Protein AF-A0A842LGU2-F1 (afdb_monomer_lite)

Radius of gyration: 15.15 Å; chains: 1; bounding box: 37×26×43 Å

Foldseek 3Di:
DDDPPPCVPVVVVLCCQQVVLVVVLVVCVVVVHDVVSNVVSVVSNVVSCVVVVPPPPDD

Sequence (59 aa):
MSESNGFTSKGFLILLIVVFPLLLLAAAVYLGSNICVTIAIITWIGIGLTILYLPHSRD

pLDDT: mean 72.16, std 12.66, range [43.59, 86.44]

Structure (mmCIF, N/CA/C/O backbone):
data_AF-A0A842LGU2-F1
#
_entry.id   AF-A0A842LGU2-F1
#
loop_
_atom_site.group_PDB
_atom_site.id
_atom_site.type_symbol
_atom_site.label_atom_id
_atom_site.label_alt_id
_atom_site.label_comp_id
_atom_site.label_asym_id
_atom_site.label_entity_id
_atom_site.label_seq_id
_atom_site.pdbx_PDB_ins_code
_atom_site.Cartn_x
_atom_site.Cartn_y
_atom_site.Cartn_z
_atom_site.occupancy
_atom_site.B_iso_or_equiv
_atom_site.auth_seq_id
_atom_site.auth_comp_id
_atom_site.auth_asym_id
_atom_site.auth_atom_id
_atom_site.pdbx_PDB_model_num
ATOM 1 N N . MET A 1 1 ? -11.623 19.278 32.404 1.00 43.59 1 MET A N 1
ATOM 2 C CA . MET A 1 1 ? -10.847 18.023 32.486 1.00 43.59 1 MET A CA 1
ATOM 3 C C . MET A 1 1 ? -11.045 17.271 31.179 1.00 43.59 1 MET A C 1
ATOM 5 O O . MET A 1 1 ? -12.147 17.293 30.657 1.00 43.59 1 MET A O 1
ATOM 9 N N . SER A 1 2 ? -9.959 16.722 30.641 1.00 43.81 2 SER A N 1
ATOM 10 C CA . SER A 1 2 ? -9.776 16.119 29.316 1.00 43.81 2 SER A CA 1
ATOM 11 C C . SER A 1 2 ? -10.854 15.148 28.832 1.00 43.81 2 SER A C 1
ATOM 13 O O . SER A 1 2 ? -11.069 14.126 29.471 1.00 43.81 2 SER A O 1
ATOM 15 N N . GLU A 1 3 ? -11.373 15.364 27.620 1.00 45.53 3 GLU A N 1
ATOM 16 C CA . GLU A 1 3 ? -12.084 14.312 26.872 1.00 45.53 3 GLU A CA 1
ATOM 17 C C . GLU A 1 3 ? -11.789 14.309 25.354 1.00 45.53 3 GLU A C 1
ATOM 19 O O . GLU A 1 3 ? -12.586 13.835 24.556 1.00 45.53 3 GLU A O 1
ATOM 24 N N . SER A 1 4 ? -10.617 14.796 24.914 1.00 46.19 4 SER A N 1
ATOM 25 C CA . SER A 1 4 ? -10.211 14.749 23.490 1.00 46.19 4 SER A CA 1
ATOM 26 C C . SER A 1 4 ? -9.151 13.688 23.148 1.00 46.19 4 SER A C 1
ATOM 28 O O . SER A 1 4 ? -8.672 13.632 22.019 1.00 46.19 4 SER A O 1
ATOM 30 N N . ASN A 1 5 ? -8.784 12.805 24.084 1.00 48.62 5 ASN A N 1
ATOM 31 C CA . ASN A 1 5 ? -7.658 11.876 23.889 1.00 48.62 5 ASN A CA 1
ATOM 32 C C . ASN A 1 5 ? -8.041 10.499 23.304 1.00 48.62 5 ASN A C 1
ATOM 34 O O . ASN A 1 5 ? -7.159 9.689 23.037 1.00 48.62 5 ASN A O 1
ATOM 38 N N . GLY A 1 6 ? -9.328 10.220 23.061 1.00 47.06 6 GLY A N 1
ATOM 39 C CA . GLY A 1 6 ? -9.781 8.940 22.487 1.00 47.06 6 GLY A CA 1
ATOM 40 C C . GLY A 1 6 ? -9.849 8.903 20.953 1.00 47.06 6 GLY A C 1
ATOM 41 O O . GLY A 1 6 ? -9.682 7.840 20.352 1.00 47.06 6 GLY A O 1
ATOM 42 N N . PHE A 1 7 ? -10.065 10.057 20.309 1.00 49.75 7 PHE A N 1
ATOM 43 C CA . PHE A 1 7 ? -10.175 10.171 18.847 1.00 49.75 7 PHE A CA 1
ATOM 44 C C . PHE A 1 7 ? -8.818 10.377 18.160 1.00 49.75 7 PHE A C 1
ATOM 46 O O . PHE A 1 7 ? -8.622 9.913 17.038 1.00 49.75 7 PHE A O 1
ATOM 53 N N . THR A 1 8 ? -7.856 10.993 18.857 1.00 58.25 8 THR A N 1
ATOM 54 C CA . THR A 1 8 ? -6.506 11.251 18.334 1.00 58.25 8 THR A CA 1
ATOM 55 C C . THR A 1 8 ? -5.757 9.960 18.006 1.00 58.25 8 THR A C 1
ATOM 57 O O . THR A 1 8 ? -5.274 9.821 16.889 1.00 58.25 8 THR A O 1
ATOM 60 N N . SER A 1 9 ? -5.692 8.976 18.911 1.00 63.81 9 SER A N 1
ATOM 61 C CA . SER A 1 9 ? -4.875 7.774 18.669 1.00 63.81 9 SER A CA 1
ATOM 62 C C . SER A 1 9 ? -5.487 6.809 17.658 1.00 63.81 9 SER A C 1
ATOM 64 O O . SER A 1 9 ? -4.759 6.265 16.834 1.00 63.81 9 SER A O 1
ATOM 66 N N . LYS A 1 10 ? -6.812 6.601 17.679 1.00 65.94 10 LYS A N 1
ATOM 67 C CA . LYS A 1 10 ? -7.478 5.724 16.703 1.00 65.94 10 LYS A CA 1
ATOM 68 C C . LYS A 1 10 ? -7.476 6.346 15.308 1.00 65.94 10 LYS A C 1
ATOM 70 O O . LYS A 1 10 ? -7.093 5.670 14.363 1.00 65.94 10 LYS A O 1
ATOM 75 N N . GLY A 1 11 ? -7.815 7.632 15.184 1.00 71.25 11 GLY A N 1
ATOM 76 C CA . GLY A 1 11 ? -7.756 8.353 13.909 1.00 71.25 11 GLY A CA 1
ATOM 77 C C . GLY A 1 11 ? -6.336 8.432 13.345 1.00 71.25 11 GLY A C 1
ATOM 78 O O . GLY A 1 11 ? -6.139 8.201 12.156 1.00 71.25 11 GLY A O 1
ATOM 79 N N . PHE A 1 12 ? -5.335 8.658 14.200 1.00 76.31 12 PHE A N 1
ATOM 80 C CA . PHE A 1 12 ? -3.928 8.629 13.798 1.00 76.31 12 PHE A CA 1
ATOM 81 C C . PHE A 1 12 ? -3.474 7.231 13.364 1.00 76.31 12 PHE A C 1
ATOM 83 O O . PHE A 1 12 ? -2.794 7.112 12.353 1.00 76.31 12 PHE A O 1
ATOM 90 N N . LEU A 1 13 ? -3.882 6.169 14.066 1.00 73.31 13 LEU A N 1
ATOM 91 C CA . LEU A 1 13 ? -3.594 4.785 13.668 1.00 73.31 13 LEU A CA 1
ATOM 92 C C . LEU A 1 13 ? -4.219 4.430 12.322 1.00 73.31 13 LEU A C 1
ATOM 94 O O . LEU A 1 13 ? -3.574 3.773 11.514 1.00 73.31 13 LEU A O 1
ATOM 98 N N . ILE A 1 14 ? -5.447 4.879 12.071 1.00 72.00 14 ILE A N 1
ATOM 99 C CA . ILE A 1 14 ? -6.142 4.697 10.794 1.00 72.00 14 ILE A CA 1
ATOM 100 C C . ILE A 1 14 ? -5.406 5.443 9.683 1.00 72.00 14 ILE A C 1
ATOM 102 O O . ILE A 1 14 ? -5.126 4.875 8.629 1.00 72.00 14 ILE A O 1
ATOM 106 N N . LEU A 1 15 ? -5.054 6.703 9.936 1.00 75.38 15 LEU A N 1
ATOM 107 C CA . LEU A 1 15 ? -4.301 7.519 8.997 1.00 75.38 15 LEU A CA 1
ATOM 108 C C . LEU A 1 15 ? -2.945 6.875 8.711 1.00 75.38 15 LEU A C 1
ATOM 110 O O . LEU A 1 15 ? -2.562 6.786 7.557 1.00 75.38 15 LEU A O 1
ATOM 114 N N . LEU A 1 16 ? -2.267 6.328 9.718 1.00 80.19 16 LEU A N 1
ATOM 115 C CA . LEU A 1 16 ? -1.015 5.599 9.550 1.00 80.19 16 LEU A CA 1
ATOM 116 C C . LEU A 1 16 ? -1.228 4.297 8.764 1.00 80.19 16 LEU A C 1
ATOM 118 O O . LEU A 1 16 ? -0.482 4.042 7.831 1.00 80.19 16 LEU A O 1
ATOM 122 N N . ILE A 1 17 ? -2.283 3.529 9.042 1.00 78.75 17 ILE A N 1
ATOM 123 C CA . ILE A 1 17 ? -2.650 2.308 8.302 1.00 78.75 17 ILE A CA 1
ATOM 124 C C . ILE A 1 17 ? -2.969 2.572 6.830 1.00 78.75 17 ILE A C 1
ATOM 126 O O . ILE A 1 17 ? -2.790 1.666 6.025 1.00 78.75 17 ILE A O 1
ATOM 130 N N . VAL A 1 18 ? -3.415 3.774 6.462 1.00 78.50 1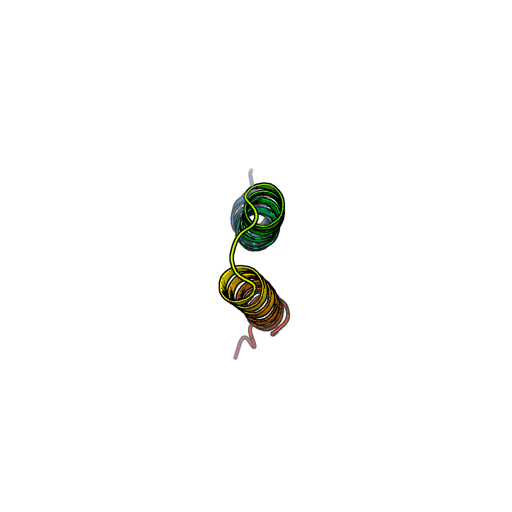8 VAL A N 1
ATOM 131 C CA . VAL A 1 18 ? -3.717 4.142 5.067 1.00 78.50 18 VAL A CA 1
ATOM 132 C C . VAL A 1 18 ? -2.542 4.863 4.398 1.00 78.50 18 VAL A C 1
ATOM 134 O O . VAL A 1 18 ? -2.199 4.569 3.256 1.00 78.50 18 VAL A O 1
ATOM 137 N N . VAL A 1 19 ? -1.883 5.782 5.101 1.00 82.56 19 VAL A N 1
ATOM 138 C CA . VAL A 1 19 ? -0.765 6.582 4.579 1.00 82.56 19 VAL A CA 1
ATOM 139 C C . VAL A 1 19 ? 0.505 5.748 4.459 1.00 82.56 19 VAL A C 1
ATOM 141 O O . VAL A 1 19 ? 1.222 5.886 3.473 1.00 82.56 19 VAL A O 1
ATOM 144 N N . PHE A 1 20 ? 0.775 4.849 5.406 1.00 81.62 20 PHE A N 1
ATOM 145 C CA . PHE A 1 20 ? 1.938 3.961 5.361 1.00 81.62 20 PHE A CA 1
ATOM 146 C C . PHE A 1 20 ? 1.968 3.069 4.106 1.00 81.62 20 PHE A C 1
ATOM 148 O O . PHE A 1 20 ? 2.980 3.102 3.404 1.00 81.62 20 PHE A O 1
ATOM 155 N N . PRO A 1 21 ? 0.898 2.328 3.740 1.00 80.44 21 PRO A N 1
ATOM 156 C CA . PRO A 1 21 ? 0.879 1.576 2.489 1.00 80.44 21 PRO A CA 1
ATOM 157 C C . PRO A 1 21 ? 0.926 2.484 1.258 1.00 80.44 21 PRO A C 1
ATOM 159 O O . PRO A 1 21 ? 1.526 2.090 0.265 1.00 80.44 21 PRO A O 1
ATOM 162 N N . LEU A 1 22 ? 0.384 3.707 1.313 1.00 82.38 22 LEU A N 1
ATOM 163 C CA . LEU A 1 22 ? 0.533 4.685 0.227 1.00 82.38 22 LEU A CA 1
ATOM 164 C C . LEU A 1 22 ? 2.007 5.063 -0.004 1.00 82.38 22 LEU A C 1
ATOM 166 O O . LEU A 1 22 ? 2.470 5.151 -1.140 1.00 82.38 22 LEU A O 1
ATOM 170 N N . LEU A 1 23 ? 2.752 5.254 1.084 1.00 84.25 23 LEU A N 1
ATOM 171 C CA . LEU A 1 23 ? 4.171 5.605 1.060 1.00 84.25 23 LEU A CA 1
ATOM 172 C C . LEU A 1 23 ? 5.027 4.420 0.583 1.00 84.25 23 LEU A C 1
ATOM 174 O O . LEU A 1 23 ? 5.937 4.591 -0.227 1.00 84.25 23 LEU A O 1
ATOM 178 N N . LEU A 1 24 ? 4.668 3.207 1.010 1.00 80.88 24 LEU A N 1
ATOM 179 C CA . LEU A 1 24 ? 5.220 1.948 0.499 1.00 80.88 24 LEU A CA 1
ATOM 180 C C . LEU A 1 24 ? 4.933 1.748 -0.991 1.00 80.88 24 LEU A C 1
ATOM 182 O O . LEU A 1 24 ? 5.804 1.263 -1.706 1.00 80.88 24 LEU A O 1
ATOM 186 N N . LEU A 1 25 ? 3.751 2.141 -1.472 1.00 78.25 25 LEU A N 1
ATOM 187 C CA . LEU A 1 25 ? 3.394 2.070 -2.888 1.00 78.25 25 LEU A CA 1
ATOM 188 C C . LEU A 1 25 ? 4.280 2.999 -3.718 1.00 78.25 25 LEU A C 1
ATOM 190 O O . LEU A 1 25 ? 4.832 2.575 -4.731 1.00 78.25 25 LEU A O 1
ATOM 194 N N . ALA A 1 26 ? 4.457 4.243 -3.266 1.00 79.88 26 ALA A N 1
ATOM 195 C CA . ALA A 1 26 ? 5.332 5.208 -3.924 1.00 79.88 26 ALA A CA 1
ATOM 196 C C . ALA A 1 26 ? 6.786 4.712 -3.968 1.00 79.88 26 ALA A C 1
ATOM 198 O O . ALA A 1 26 ? 7.426 4.769 -5.018 1.00 79.88 26 ALA A O 1
ATOM 199 N N . ALA A 1 27 ? 7.282 4.149 -2.861 1.00 81.50 27 ALA A N 1
ATOM 200 C CA . ALA A 1 27 ? 8.603 3.533 -2.812 1.00 81.50 27 ALA A CA 1
ATOM 201 C C . ALA A 1 27 ? 8.709 2.322 -3.757 1.00 81.50 27 ALA A C 1
ATOM 203 O O . ALA A 1 27 ? 9.674 2.214 -4.507 1.00 81.50 27 ALA A O 1
ATOM 204 N N . ALA A 1 28 ? 7.706 1.440 -3.780 1.00 79.75 28 ALA A N 1
ATOM 205 C CA . ALA A 1 28 ? 7.680 0.267 -4.649 1.00 79.75 28 ALA A CA 1
ATOM 206 C C . ALA A 1 28 ? 7.715 0.652 -6.137 1.00 79.75 28 ALA A C 1
ATOM 208 O O . ALA A 1 28 ? 8.468 0.055 -6.902 1.00 79.75 28 ALA A O 1
ATOM 209 N N . VAL A 1 29 ? 6.958 1.674 -6.544 1.00 78.38 29 VAL A N 1
ATOM 210 C CA . VAL A 1 29 ? 6.989 2.195 -7.920 1.00 78.38 29 VAL A CA 1
ATOM 211 C C . VAL A 1 29 ? 8.358 2.797 -8.245 1.00 78.38 29 VAL A C 1
ATOM 213 O O . VAL A 1 29 ? 8.904 2.529 -9.312 1.00 78.38 29 VAL A O 1
ATOM 216 N N . TYR A 1 30 ? 8.945 3.555 -7.315 1.00 79.25 30 TYR A N 1
ATOM 217 C CA . T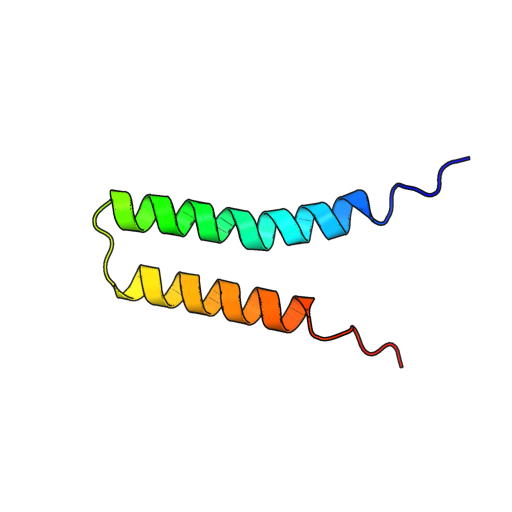YR A 1 30 ? 10.256 4.182 -7.501 1.00 79.25 30 TYR A CA 1
ATOM 218 C C . TYR A 1 30 ? 11.402 3.165 -7.625 1.00 79.25 30 TYR A C 1
ATOM 220 O O . TYR A 1 30 ? 12.320 3.352 -8.419 1.00 79.25 30 TYR A O 1
ATOM 228 N N . LEU A 1 31 ? 11.336 2.063 -6.875 1.00 78.62 31 LEU A N 1
ATOM 229 C CA . LEU A 1 31 ? 12.323 0.978 -6.899 1.00 78.62 31 LEU A CA 1
ATOM 230 C C . LEU A 1 31 ? 12.146 0.007 -8.084 1.00 78.62 31 LEU A C 1
ATOM 232 O O . LEU A 1 31 ? 12.904 -0.954 -8.185 1.00 78.62 31 LEU A O 1
ATO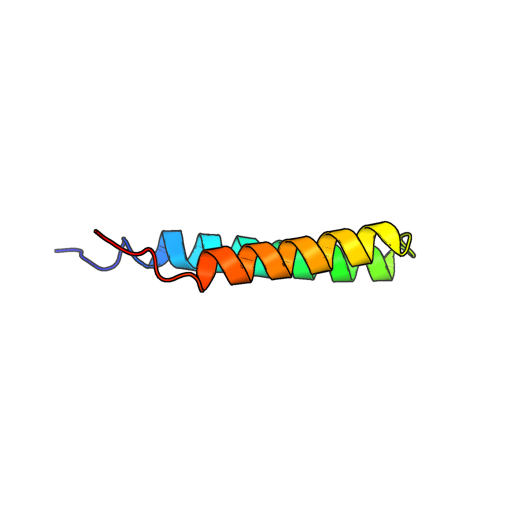M 236 N N . GLY A 1 32 ? 11.165 0.224 -8.971 1.00 73.88 32 GLY A N 1
ATOM 237 C CA . GLY A 1 32 ? 10.869 -0.708 -10.066 1.00 73.88 32 GLY A CA 1
ATOM 238 C C . GLY A 1 32 ? 10.380 -2.067 -9.556 1.00 73.88 32 GLY A C 1
ATOM 239 O O . GLY A 1 32 ? 10.733 -3.112 -10.099 1.00 73.88 32 GLY A O 1
ATOM 240 N N . SER A 1 33 ? 9.623 -2.059 -8.458 1.00 70.94 33 SER A N 1
ATOM 241 C CA . SER A 1 33 ? 9.138 -3.269 -7.803 1.00 70.94 33 SER A CA 1
ATOM 242 C C . SER A 1 33 ? 8.138 -4.029 -8.674 1.00 70.94 33 SER A C 1
ATOM 244 O O . SER A 1 33 ? 7.378 -3.452 -9.453 1.00 70.94 33 SER A O 1
ATOM 246 N N . ASN A 1 34 ? 8.130 -5.353 -8.515 1.00 76.06 34 ASN A N 1
ATOM 247 C CA . ASN A 1 34 ? 7.272 -6.260 -9.266 1.00 76.06 34 ASN A CA 1
ATOM 248 C C . ASN A 1 34 ? 5.791 -5.916 -9.075 1.00 76.06 34 ASN A C 1
ATOM 250 O O . ASN A 1 34 ? 5.349 -5.613 -7.966 1.00 76.06 34 ASN A O 1
ATOM 254 N N . ILE A 1 35 ? 5.003 -6.083 -10.139 1.00 77.62 35 ILE A N 1
ATOM 255 C CA . ILE A 1 35 ? 3.560 -5.797 -10.160 1.00 77.62 35 ILE A CA 1
ATOM 256 C C . ILE A 1 35 ? 2.785 -6.514 -9.038 1.00 77.62 35 ILE A C 1
ATOM 258 O O . ILE A 1 35 ? 1.775 -6.013 -8.549 1.00 77.62 35 ILE A O 1
ATOM 262 N N . CYS A 1 36 ? 3.308 -7.649 -8.562 1.00 78.88 36 CYS A N 1
ATOM 263 C CA . CYS A 1 36 ? 2.793 -8.384 -7.409 1.00 78.88 36 CYS A CA 1
ATOM 264 C C . CYS A 1 36 ? 2.778 -7.545 -6.121 1.00 78.88 36 CYS A C 1
ATOM 266 O O . CYS A 1 36 ? 1.816 -7.617 -5.359 1.00 78.88 36 CYS A O 1
ATOM 268 N N . VAL A 1 37 ? 3.812 -6.732 -5.877 1.00 80.31 37 VAL A N 1
ATOM 269 C CA . VAL A 1 37 ? 3.910 -5.871 -4.687 1.00 80.31 37 VAL A CA 1
ATOM 270 C C . VAL A 1 37 ? 2.890 -4.739 -4.771 1.00 80.31 37 VAL A C 1
ATOM 272 O O . VAL A 1 37 ? 2.195 -4.460 -3.798 1.00 80.31 37 VAL A O 1
ATOM 275 N N . THR A 1 38 ? 2.724 -4.145 -5.953 1.00 79.94 38 THR A N 1
ATOM 276 C CA . THR A 1 38 ? 1.695 -3.130 -6.218 1.00 79.94 38 THR A CA 1
ATOM 277 C C . THR A 1 38 ? 0.290 -3.676 -5.944 1.00 79.94 38 THR A C 1
ATOM 279 O O . THR A 1 38 ? -0.479 -3.048 -5.218 1.00 79.94 38 THR A O 1
ATOM 282 N N . ILE A 1 39 ? -0.036 -4.869 -6.456 1.00 84.88 39 ILE A N 1
ATOM 283 C CA . ILE A 1 39 ? -1.347 -5.513 -6.253 1.00 84.88 39 ILE A CA 1
ATOM 284 C C . ILE A 1 39 ? -1.578 -5.860 -4.776 1.00 84.88 39 ILE A C 1
ATOM 286 O O . ILE A 1 39 ? -2.678 -5.644 -4.259 1.00 84.88 39 ILE A O 1
ATOM 290 N N . ALA A 1 40 ? -0.549 -6.352 -4.080 1.00 82.94 40 ALA A N 1
ATOM 291 C CA . ALA A 1 40 ? -0.627 -6.647 -2.653 1.00 82.94 40 ALA A CA 1
ATOM 292 C C . ALA A 1 40 ? -0.935 -5.384 -1.830 1.00 82.94 40 ALA A C 1
ATOM 294 O O . ALA A 1 40 ? -1.812 -5.416 -0.966 1.00 82.94 40 ALA A O 1
ATOM 295 N N . ILE A 1 41 ? -0.284 -4.258 -2.138 1.00 83.06 41 ILE A N 1
ATOM 296 C CA . ILE A 1 41 ? -0.515 -2.984 -1.445 1.00 83.06 41 ILE A CA 1
ATOM 297 C C . ILE A 1 41 ? -1.921 -2.436 -1.734 1.00 83.06 41 ILE A C 1
ATOM 299 O O . ILE A 1 41 ? -2.607 -2.009 -0.807 1.00 83.06 41 ILE A O 1
ATOM 303 N N . ILE A 1 42 ? -2.392 -2.493 -2.984 1.00 83.19 42 ILE A N 1
ATOM 304 C CA . ILE A 1 42 ? -3.757 -2.062 -3.344 1.00 83.19 42 ILE A CA 1
ATOM 305 C C 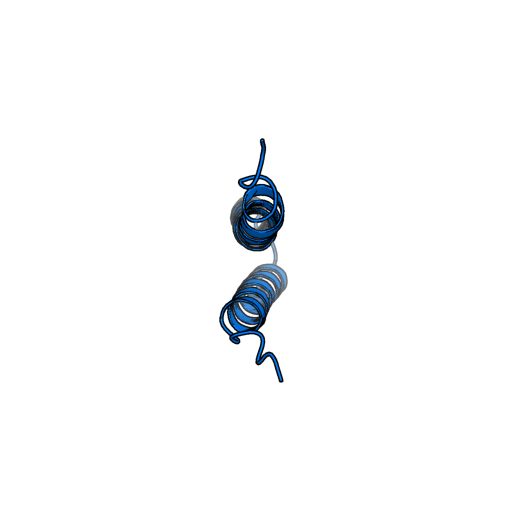. ILE A 1 42 ? -4.805 -2.904 -2.605 1.00 83.19 42 ILE A C 1
ATOM 307 O O . ILE A 1 42 ? -5.755 -2.359 -2.041 1.00 83.19 42 ILE A O 1
ATOM 311 N N . THR A 1 43 ? -4.609 -4.224 -2.560 1.00 86.44 43 THR A N 1
ATOM 312 C CA . THR A 1 43 ? -5.494 -5.147 -1.833 1.00 86.44 43 THR A CA 1
ATOM 313 C C . THR A 1 43 ? -5.513 -4.822 -0.340 1.00 86.44 43 THR A C 1
ATOM 315 O O . THR A 1 43 ? -6.580 -4.760 0.268 1.00 86.44 43 THR A O 1
ATOM 318 N N . TRP A 1 44 ? -4.346 -4.542 0.245 1.00 83.69 44 TRP A N 1
ATOM 319 C CA . TRP A 1 44 ? -4.224 -4.156 1.649 1.00 83.69 44 TRP A CA 1
ATOM 320 C C . TRP A 1 44 ? -4.979 -2.862 1.965 1.00 83.69 44 TRP A C 1
ATOM 322 O O . TRP A 1 44 ? -5.715 -2.802 2.951 1.00 83.69 44 TRP A O 1
ATOM 332 N N . ILE A 1 45 ? -4.847 -1.843 1.109 1.00 82.06 45 ILE A N 1
ATOM 333 C CA . ILE A 1 45 ? -5.582 -0.578 1.243 1.00 82.06 45 ILE A CA 1
ATOM 334 C C . ILE A 1 45 ? -7.091 -0.836 1.166 1.00 82.06 45 ILE A C 1
ATOM 336 O O . ILE A 1 45 ? -7.828 -0.332 2.010 1.00 82.06 45 ILE A O 1
ATOM 340 N N . GLY A 1 46 ? -7.550 -1.655 0.213 1.00 83.12 46 GLY A N 1
ATOM 341 C CA . GLY A 1 46 ? -8.965 -2.005 0.060 1.00 83.12 46 GLY A CA 1
ATOM 342 C C . GLY A 1 46 ? -9.551 -2.718 1.282 1.00 83.12 46 GLY A C 1
ATOM 343 O O . GLY A 1 46 ? -10.644 -2.373 1.733 1.00 83.12 46 GLY A O 1
ATOM 344 N N . ILE A 1 47 ? -8.810 -3.660 1.872 1.00 84.44 47 ILE A N 1
ATOM 345 C CA . ILE A 1 47 ? -9.215 -4.356 3.104 1.00 84.44 47 ILE A CA 1
ATOM 346 C C . ILE A 1 47 ? -9.222 -3.389 4.290 1.00 84.44 47 ILE A C 1
ATOM 348 O O . ILE A 1 47 ? -10.191 -3.361 5.045 1.00 84.44 47 ILE A O 1
ATOM 352 N N . GLY A 1 48 ? -8.183 -2.561 4.434 1.00 80.88 48 GLY A N 1
ATOM 353 C CA . GLY A 1 48 ? -8.101 -1.545 5.485 1.00 80.88 48 GLY A CA 1
ATOM 354 C C . GLY A 1 48 ? -9.269 -0.561 5.426 1.00 80.88 48 GLY A C 1
ATOM 355 O O . GLY A 1 48 ? -9.884 -0.282 6.452 1.00 80.88 48 GLY A O 1
ATOM 356 N N . LEU A 1 49 ? -9.635 -0.114 4.221 1.00 78.06 49 LEU A N 1
ATOM 357 C CA . LEU A 1 49 ? -10.822 0.704 3.980 1.00 78.06 49 LEU A CA 1
ATOM 358 C C . LEU A 1 49 ? -12.101 -0.055 4.300 1.00 78.06 49 LEU A C 1
ATOM 360 O O . LEU A 1 49 ? -12.966 0.503 4.953 1.00 78.06 49 LEU A O 1
ATOM 364 N N . THR A 1 50 ? -12.218 -1.320 3.902 1.00 81.75 50 THR A N 1
ATOM 365 C CA . THR A 1 50 ? -13.416 -2.120 4.185 1.00 81.75 50 THR A CA 1
ATOM 366 C C . THR A 1 50 ? -13.614 -2.293 5.686 1.00 81.75 50 THR A C 1
ATOM 368 O O . THR A 1 50 ? -14.712 -2.067 6.163 1.00 81.75 50 THR A O 1
ATOM 371 N N . ILE A 1 51 ? -12.565 -2.614 6.448 1.00 78.25 51 ILE A N 1
ATOM 372 C CA . ILE A 1 51 ? -12.620 -2.757 7.913 1.00 78.25 51 ILE A CA 1
ATOM 373 C C . ILE A 1 51 ? -12.910 -1.413 8.590 1.00 78.25 51 ILE A C 1
ATOM 375 O O . ILE A 1 51 ? -13.636 -1.367 9.579 1.00 78.25 51 ILE A O 1
ATOM 379 N N . LEU A 1 52 ? -12.345 -0.325 8.064 1.00 70.00 52 LEU A N 1
ATOM 380 C CA . LEU A 1 52 ? -12.565 1.021 8.581 1.00 70.00 52 LEU A CA 1
ATOM 381 C C . LEU A 1 52 ? -13.991 1.518 8.325 1.00 70.00 52 LEU A C 1
ATOM 383 O O . LEU A 1 52 ? -14.578 2.189 9.171 1.00 70.00 52 LEU A O 1
ATOM 387 N N . TYR A 1 53 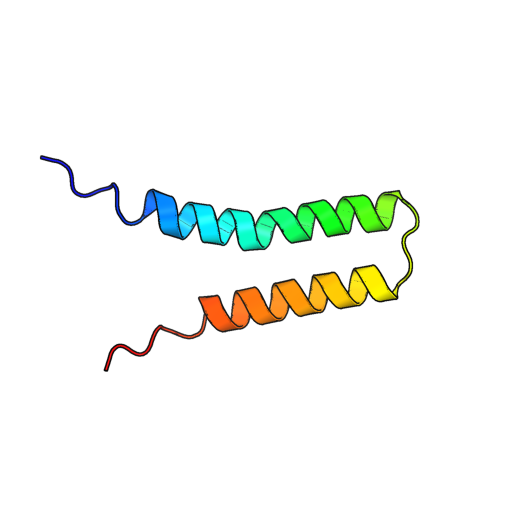? -14.501 1.239 7.129 1.00 68.06 53 TYR A N 1
ATOM 388 C CA . TYR A 1 53 ? -15.794 1.707 6.654 1.00 68.06 53 TYR A CA 1
ATOM 389 C C . TYR A 1 53 ? -16.925 0.768 7.054 1.00 68.06 53 TYR A C 1
ATOM 391 O O . TYR A 1 53 ? -18.074 1.196 7.036 1.00 68.06 53 TYR A O 1
ATOM 399 N N . LEU A 1 54 ? -16.624 -0.481 7.440 1.00 71.19 54 LEU A N 1
ATOM 400 C CA . LEU A 1 54 ? -17.573 -1.326 8.148 1.00 71.19 54 LEU A CA 1
ATOM 401 C C . LEU A 1 54 ? -17.875 -0.599 9.459 1.00 71.19 54 LEU A C 1
ATOM 403 O O . LEU A 1 54 ? -16.997 -0.527 10.328 1.00 71.19 54 LEU A O 1
ATOM 407 N N . PRO A 1 55 ? -19.077 -0.018 9.623 1.00 54.88 55 PRO A N 1
ATOM 408 C CA . PRO A 1 55 ? -19.428 0.558 10.898 1.00 54.88 55 PRO A CA 1
ATOM 409 C C . PRO A 1 55 ? -19.370 -0.610 11.867 1.00 54.88 55 PRO A C 1
ATOM 411 O O . PRO A 1 55 ? -20.045 -1.620 11.659 1.00 54.88 55 PRO A O 1
ATOM 414 N N . HIS A 1 56 ? -18.486 -0.499 12.859 1.00 57.91 56 HIS A N 1
ATOM 415 C CA . HIS A 1 56 ? -18.406 -1.426 13.972 1.00 57.91 56 HIS A CA 1
ATOM 416 C C . HIS A 1 56 ? -19.827 -1.531 14.512 1.00 57.91 56 HIS A C 1
ATOM 418 O O . HIS A 1 56 ? -20.311 -0.606 15.166 1.00 57.91 56 HIS A O 1
ATOM 424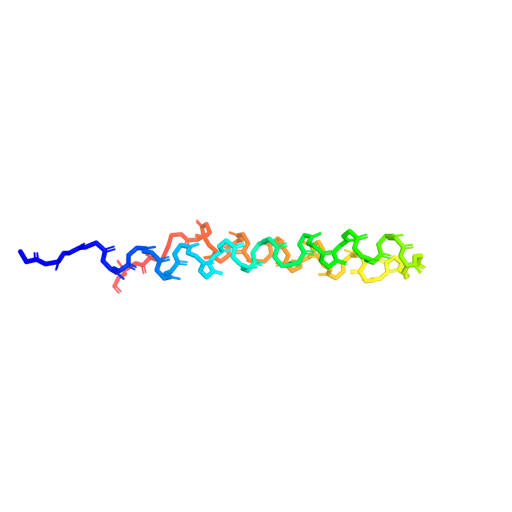 N N . SER A 1 57 ? -20.527 -2.583 14.085 1.00 57.44 57 SER A N 1
ATOM 425 C CA . SER A 1 57 ? -21.924 -2.815 14.392 1.00 57.44 57 SER A CA 1
ATOM 426 C C . SER A 1 57 ? -21.884 -3.197 15.854 1.00 57.44 57 SER A C 1
ATOM 428 O O . SER A 1 57 ? -21.586 -4.335 16.199 1.00 57.44 57 SER A O 1
ATOM 430 N N . ARG A 1 58 ? -21.968 -2.168 16.697 1.00 51.38 58 ARG A N 1
ATOM 431 C CA . ARG A 1 58 ? -22.161 -2.300 18.128 1.00 51.38 58 ARG A CA 1
ATOM 432 C C . ARG A 1 58 ? -23.562 -2.867 18.289 1.00 51.38 58 ARG A C 1
ATOM 434 O O . ARG A 1 58 ? -24.519 -2.098 18.285 1.00 51.38 58 ARG A O 1
ATOM 441 N N . ASP A 1 59 ? -23.634 -4.187 18.334 1.00 50.47 59 ASP A N 1
ATOM 442 C CA . ASP A 1 59 ? -24.629 -4.892 19.132 1.00 50.47 59 ASP A CA 1
ATOM 443 C C . ASP A 1 59 ? -23.963 -5.249 20.469 1.00 50.47 59 ASP A C 1
ATOM 445 O O . ASP A 1 59 ? -22.815 -5.761 20.425 1.00 50.47 59 ASP A O 1
#

Secondary structure (DSSP, 8-state):
----HHHHHHHHHHHHHHHHHHHHHHHHHHTT--HHHHHHHHHHHHHHHHHHHS-----